Protein AF-A0A2S9GKV5-F1 (afdb_monomer)

Secondary structure (DSSP, 8-state):
---STT-----SSS-HHHHHHHHHHHHHH-TTT----SSSHHHHHHHHHHHHHHS---S-HHHHHHHHHHHHHHHSPPTT--

Solvent-accessible surface area (backbone atoms only — not comparable to full-atom values): 5220 Å² total; per-residue (Å²): 138,91,84,62,86,85,70,78,69,85,59,93,41,61,62,65,74,59,47,54,56,53,40,59,59,49,60,75,67,31,70,90,75,55,70,65,81,61,82,47,42,61,28,29,42,41,50,40,59,45,42,72,69,70,50,89,87,63,87,50,68,70,59,41,50,55,53,53,51,50,40,51,60,72,49,52,70,66,87,96,67,133

Structure (mmCIF, N/CA/C/O backbone):
data_AF-A0A2S9GKV5-F1
#
_entry.id   AF-A0A2S9GKV5-F1
#
loop_
_atom_site.group_PDB
_atom_site.id
_atom_site.type_symbol
_atom_site.label_atom_id
_atom_site.label_alt_id
_atom_site.label_comp_id
_atom_site.label_asym_id
_atom_site.label_entity_id
_atom_site.label_seq_id
_atom_site.pdbx_PDB_ins_code
_atom_site.Cartn_x
_atom_site.Cartn_y
_atom_site.Cartn_z
_atom_site.occupancy
_atom_site.B_iso_or_equiv
_atom_site.auth_seq_id
_atom_site.auth_comp_id
_atom_site.auth_asym_id
_atom_site.auth_atom_id
_atom_site.pdbx_PDB_model_num
ATOM 1 N N . ILE A 1 1 ? -7.751 -13.278 -15.414 1.00 92.50 1 ILE A N 1
ATOM 2 C CA . ILE A 1 1 ? -8.483 -12.205 -14.700 1.00 92.50 1 ILE A CA 1
ATOM 3 C C . ILE A 1 1 ? -8.357 -12.517 -13.227 1.00 92.50 1 ILE A C 1
ATOM 5 O O . ILE A 1 1 ? -8.666 -13.639 -12.847 1.00 92.50 1 ILE A O 1
ATOM 9 N N . HIS A 1 2 ? -7.898 -11.555 -12.436 1.00 96.50 2 HIS A N 1
ATOM 10 C CA . HIS A 1 2 ? -7.857 -11.654 -10.982 1.00 96.50 2 HIS A CA 1
ATOM 11 C C . HIS A 1 2 ? -9.036 -10.866 -10.435 1.00 96.50 2 HIS A C 1
ATOM 13 O O . HIS A 1 2 ? -9.165 -9.678 -10.722 1.00 96.50 2 HIS A O 1
ATOM 19 N N . HIS A 1 3 ? -9.932 -11.534 -9.718 1.00 97.62 3 HIS A N 1
ATOM 20 C CA . HIS A 1 3 ? -11.123 -10.917 -9.152 1.00 97.62 3 HIS A CA 1
ATOM 21 C C . HIS A 1 3 ? -11.400 -11.510 -7.774 1.00 97.62 3 HIS A C 1
ATOM 23 O O . HIS A 1 3 ? -11.522 -12.724 -7.642 1.00 97.62 3 HIS A O 1
ATOM 29 N N . GLY A 1 4 ? -11.478 -10.641 -6.770 1.00 98.12 4 GLY A N 1
ATOM 30 C CA . GLY A 1 4 ? -11.570 -11.024 -5.369 1.00 98.12 4 GLY A CA 1
ATOM 31 C C . GLY A 1 4 ? -11.283 -9.827 -4.463 1.00 98.12 4 GLY A C 1
ATOM 32 O O . GLY A 1 4 ? -10.630 -8.868 -4.879 1.00 98.12 4 GLY A O 1
ATOM 33 N N . ARG A 1 5 ? -11.799 -9.855 -3.231 1.00 97.06 5 ARG A N 1
ATOM 34 C CA . ARG A 1 5 ? -11.575 -8.783 -2.238 1.00 97.06 5 ARG A CA 1
ATOM 35 C C . ARG A 1 5 ? -10.171 -8.830 -1.636 1.00 97.06 5 ARG A C 1
ATOM 37 O O . ARG A 1 5 ? -9.728 -7.849 -1.048 1.00 97.06 5 ARG A O 1
ATOM 44 N N . GLU A 1 6 ? -9.491 -9.959 -1.787 1.00 95.44 6 GLU A N 1
AT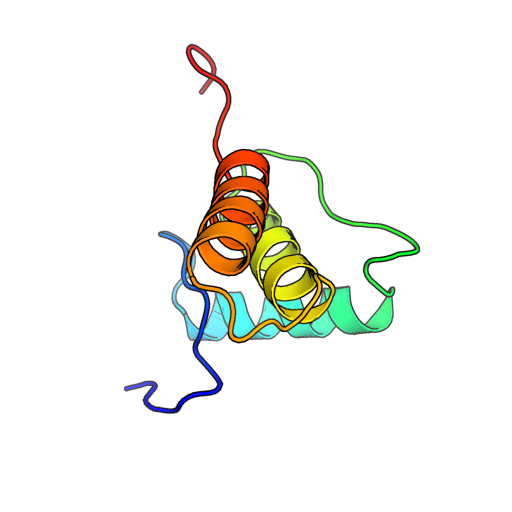OM 45 C CA . GLU A 1 6 ? -8.105 -10.194 -1.399 1.00 95.44 6 GLU A CA 1
ATOM 46 C C . GLU A 1 6 ? -7.107 -9.368 -2.228 1.00 95.44 6 GLU A C 1
ATOM 48 O O . GLU A 1 6 ? -6.020 -9.050 -1.750 1.00 95.44 6 GLU A O 1
ATOM 53 N N . TYR A 1 7 ? -7.477 -8.948 -3.441 1.00 97.12 7 TYR A N 1
ATOM 54 C CA . TYR A 1 7 ? -6.617 -8.168 -4.333 1.00 97.12 7 TYR A CA 1
ATOM 55 C C . TYR A 1 7 ? -6.694 -6.665 -4.025 1.00 97.12 7 TYR A C 1
ATOM 57 O O . TYR A 1 7 ? -7.201 -5.869 -4.811 1.00 97.12 7 TYR A O 1
ATOM 65 N N . GLN A 1 8 ? -6.205 -6.278 -2.845 1.00 96.88 8 GLN A N 1
ATOM 66 C CA . GLN A 1 8 ? -6.313 -4.909 -2.314 1.00 96.88 8 GLN A CA 1
ATOM 67 C C . GLN A 1 8 ? -5.224 -3.947 -2.808 1.00 96.88 8 GLN A C 1
ATOM 69 O O . GLN A 1 8 ? -5.400 -2.732 -2.756 1.00 96.88 8 GLN A O 1
ATOM 74 N N . VAL A 1 9 ? -4.082 -4.478 -3.246 1.00 97.75 9 VAL A N 1
ATOM 75 C CA . VAL A 1 9 ? -2.900 -3.703 -3.641 1.00 97.75 9 VAL A CA 1
ATOM 76 C C . VAL A 1 9 ? -2.507 -4.097 -5.055 1.00 97.75 9 VAL A C 1
ATOM 78 O O . VAL A 1 9 ? -2.613 -5.261 -5.425 1.00 97.75 9 VAL A O 1
ATOM 81 N N . MET A 1 10 ? -2.035 -3.131 -5.840 1.00 97.88 10 MET A N 1
ATOM 82 C CA . MET A 1 10 ? -1.467 -3.347 -7.168 1.00 97.88 10 MET A CA 1
ATOM 83 C C . MET A 1 10 ? -0.387 -2.298 -7.431 1.00 97.88 10 MET A C 1
ATOM 85 O O . MET A 1 10 ? -0.533 -1.138 -7.043 1.00 97.88 10 MET A O 1
ATOM 89 N N . THR A 1 11 ? 0.697 -2.686 -8.099 1.00 97.69 11 THR A N 1
ATOM 90 C CA . THR A 1 11 ? 1.695 -1.749 -8.632 1.00 97.69 11 THR A CA 1
ATOM 91 C C . THR A 1 11 ? 1.832 -1.895 -10.146 1.00 97.69 11 THR A C 1
ATOM 93 O O . THR A 1 11 ? 1.197 -2.739 -10.775 1.00 97.69 11 THR A O 1
ATOM 96 N N . ASN A 1 12 ? 2.642 -1.037 -10.765 1.00 97.19 12 ASN A N 1
ATOM 97 C CA . ASN A 1 12 ? 2.755 -0.937 -12.220 1.00 97.19 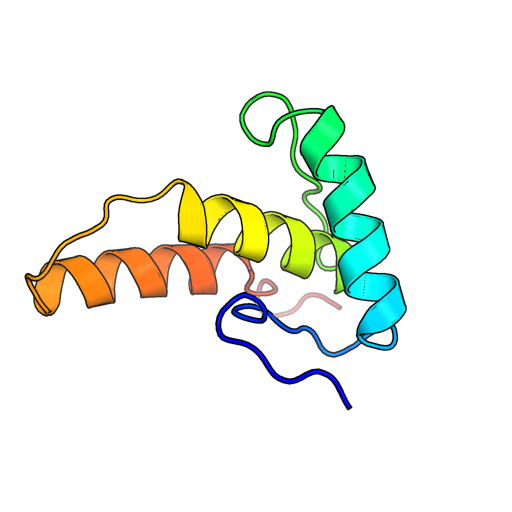12 ASN A CA 1
ATOM 98 C C . ASN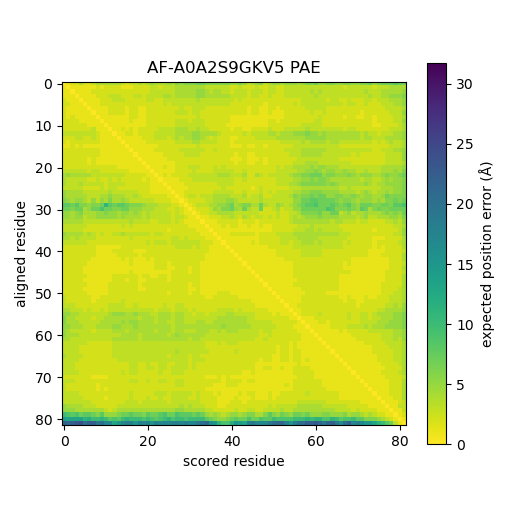 A 1 12 ? 3.580 -2.059 -12.884 1.00 97.19 12 ASN A C 1
ATOM 100 O O . ASN A 1 12 ? 3.559 -2.170 -14.106 1.00 97.19 12 ASN A O 1
ATOM 104 N N . SER A 1 13 ? 4.363 -2.835 -12.127 1.00 94.50 13 SER A N 1
ATOM 105 C CA . SER A 1 13 ? 5.232 -3.900 -12.652 1.00 94.50 13 SER A CA 1
ATOM 106 C C . SER A 1 13 ? 5.713 -4.815 -11.517 1.00 94.50 13 SER A C 1
ATOM 108 O O . SER A 1 13 ? 5.933 -4.315 -10.412 1.00 94.50 13 SER A O 1
ATOM 110 N N . PRO A 1 14 ? 5.953 -6.120 -11.746 1.00 95.88 14 PRO A N 1
ATOM 111 C CA . PRO A 1 14 ? 5.676 -6.903 -12.964 1.00 95.88 14 PRO A CA 1
ATOM 112 C C . PRO A 1 14 ? 4.171 -7.163 -13.166 1.00 95.88 14 PRO A C 1
ATOM 114 O O . PRO A 1 14 ? 3.347 -6.507 -12.542 1.00 95.88 14 PRO A O 1
ATOM 117 N N . ILE A 1 15 ? 3.780 -8.104 -14.036 1.00 97.56 15 ILE A N 1
ATOM 118 C CA . ILE A 1 15 ? 2.382 -8.571 -14.111 1.00 97.56 15 ILE A CA 1
ATOM 119 C C . ILE A 1 15 ? 1.882 -9.043 -12.739 1.00 97.56 15 ILE A C 1
ATOM 121 O O . ILE A 1 15 ? 2.671 -9.518 -11.919 1.00 97.56 15 ILE A O 1
ATOM 125 N N . PHE A 1 16 ? 0.576 -8.946 -12.507 1.00 97.69 16 PHE A N 1
ATOM 126 C CA . PHE A 1 16 ? -0.004 -9.134 -11.179 1.00 97.69 16 PHE A CA 1
ATOM 127 C C . PHE A 1 16 ? 0.287 -10.512 -10.556 1.00 97.69 16 PHE A C 1
ATOM 129 O O . PHE A 1 16 ? 0.671 -10.561 -9.394 1.00 97.69 16 PHE A O 1
ATOM 136 N N . ASP A 1 17 ? 0.268 -11.606 -11.330 1.00 97.00 17 ASP A N 1
ATOM 137 C CA . ASP A 1 17 ? 0.665 -12.944 -10.842 1.00 97.00 17 ASP A CA 1
ATOM 138 C C . ASP A 1 17 ? 2.063 -12.962 -10.210 1.00 97.00 17 ASP A C 1
ATOM 140 O O . ASP A 1 17 ? 2.290 -13.560 -9.160 1.00 97.00 17 ASP A O 1
ATOM 144 N N . LYS A 1 18 ? 3.013 -12.254 -10.827 1.00 96.94 18 LYS A N 1
ATOM 145 C CA . LYS A 1 18 ? 4.376 -12.148 -10.300 1.00 96.94 18 LYS A CA 1
ATOM 146 C C . LYS A 1 18 ? 4.439 -11.249 -9.067 1.00 96.94 18 LYS A C 1
ATOM 148 O O . LYS A 1 18 ? 5.271 -11.492 -8.202 1.00 96.94 18 LYS A O 1
ATOM 153 N N . GLN A 1 19 ? 3.586 -10.227 -8.976 1.00 97.00 19 GLN A N 1
ATOM 154 C CA . GLN A 1 19 ? 3.485 -9.401 -7.767 1.00 97.00 19 GLN A CA 1
ATOM 155 C C . GLN A 1 19 ? 3.009 -10.243 -6.574 1.00 97.00 19 GLN A C 1
ATOM 157 O O . GLN A 1 19 ? 3.621 -10.184 -5.510 1.00 97.00 19 GLN A O 1
ATOM 162 N N . LEU A 1 20 ? 1.985 -11.084 -6.768 1.00 96.00 20 LEU A N 1
ATOM 163 C CA . LEU A 1 20 ? 1.460 -11.976 -5.728 1.00 96.00 20 LEU A CA 1
ATOM 164 C C . LEU A 1 20 ? 2.542 -12.930 -5.192 1.00 96.00 20 LEU A C 1
ATOM 166 O O . LEU A 1 20 ? 2.726 -13.021 -3.979 1.00 96.00 20 LEU A O 1
ATOM 170 N N . ALA A 1 21 ? 3.322 -13.549 -6.085 1.00 94.25 21 ALA A N 1
ATOM 171 C CA . ALA A 1 21 ? 4.421 -14.442 -5.705 1.00 94.25 21 ALA A CA 1
ATOM 172 C C . ALA A 1 21 ? 5.533 -13.736 -4.900 1.00 94.25 21 ALA A C 1
ATOM 174 O O . ALA A 1 21 ? 6.119 -14.320 -3.990 1.00 94.25 21 ALA A O 1
ATOM 175 N N . ILE A 1 22 ? 5.824 -12.464 -5.201 1.00 92.38 22 ILE A N 1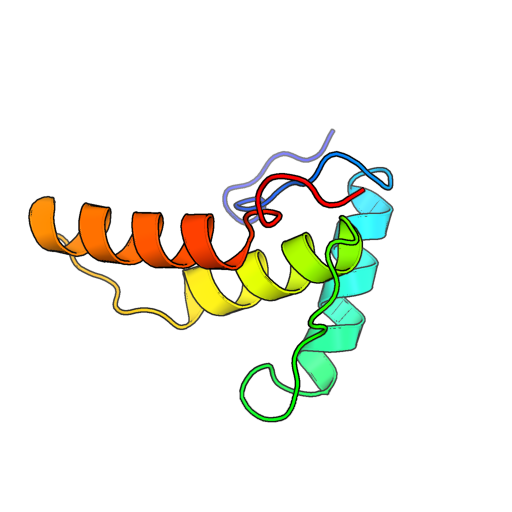
ATOM 176 C CA . ILE A 1 22 ? 6.812 -11.676 -4.445 1.00 92.38 22 ILE A CA 1
ATOM 177 C C . ILE A 1 22 ? 6.350 -11.487 -2.997 1.00 92.38 22 ILE A C 1
ATOM 179 O O . ILE A 1 22 ? 7.146 -11.662 -2.075 1.00 92.38 22 ILE A O 1
ATOM 183 N N . THR A 1 23 ? 5.081 -11.140 -2.779 1.00 90.31 23 THR A N 1
ATOM 184 C CA . THR A 1 23 ? 4.557 -10.950 -1.417 1.00 90.31 23 THR A CA 1
ATOM 185 C C . THR A 1 23 ? 4.535 -12.252 -0.625 1.00 90.31 23 THR A C 1
ATOM 187 O O . THR A 1 23 ? 4.809 -12.224 0.572 1.00 90.31 23 THR A O 1
ATOM 190 N N . GLU A 1 24 ? 4.302 -13.398 -1.268 1.00 91.56 24 GLU A N 1
ATOM 191 C CA . GLU A 1 24 ? 4.355 -14.705 -0.604 1.00 91.56 24 GLU A CA 1
ATOM 192 C C . GLU A 1 24 ? 5.728 -14.989 0.029 1.00 91.56 24 GLU A C 1
ATOM 194 O O . GLU A 1 24 ? 5.791 -15.404 1.186 1.00 91.56 24 GLU A O 1
ATOM 199 N N . TYR A 1 25 ? 6.826 -14.674 -0.668 1.00 90.44 25 TYR A N 1
ATOM 200 C CA . TYR A 1 25 ? 8.181 -14.775 -0.110 1.00 90.44 25 TYR A CA 1
ATOM 201 C C . TYR A 1 25 ? 8.371 -13.866 1.116 1.00 90.44 25 TYR A C 1
ATOM 203 O O . TYR A 1 25 ? 8.856 -14.302 2.159 1.00 90.44 25 TYR A O 1
ATOM 211 N N . TRP A 1 26 ? 7.956 -12.599 1.024 1.00 92.56 26 TRP A N 1
ATOM 212 C CA . TRP A 1 26 ? 8.141 -11.632 2.114 1.00 92.56 26 TRP A CA 1
ATOM 213 C C . TRP A 1 26 ? 7.267 -11.911 3.340 1.00 92.56 26 TRP A C 1
ATOM 215 O O . TRP A 1 26 ? 7.672 -11.600 4.462 1.00 92.56 26 TRP A O 1
ATOM 225 N N . ASN A 1 27 ? 6.114 -12.557 3.158 1.00 90.25 27 ASN A N 1
ATOM 226 C CA . ASN A 1 27 ? 5.271 -13.001 4.266 1.00 90.25 27 ASN A CA 1
ATOM 227 C C . ASN A 1 27 ? 5.985 -14.016 5.174 1.00 90.25 27 ASN A C 1
ATOM 229 O O . ASN A 1 27 ? 5.709 -14.039 6.371 1.00 90.25 27 ASN A O 1
ATOM 233 N N . GLN A 1 28 ? 6.924 -14.809 4.644 1.00 90.44 28 GLN A N 1
ATOM 234 C CA . GLN A 1 28 ? 7.688 -15.787 5.430 1.00 90.44 28 GLN A CA 1
ATOM 235 C C . GLN A 1 28 ? 8.718 -15.133 6.361 1.00 90.44 28 GLN A C 1
ATOM 237 O O . GLN A 1 28 ? 9.034 -15.686 7.410 1.00 90.44 28 GLN A O 1
ATOM 242 N N . ILE A 1 29 ? 9.235 -13.954 5.998 1.00 90.56 29 ILE A N 1
ATOM 243 C CA . ILE A 1 29 ? 10.200 -13.207 6.823 1.00 90.56 29 ILE A CA 1
ATOM 244 C C . ILE A 1 29 ? 9.489 -12.497 7.986 1.00 90.56 29 ILE A C 1
ATOM 246 O O . ILE A 1 29 ? 10.046 -12.371 9.074 1.00 90.56 29 ILE A O 1
ATOM 250 N N . GLY A 1 30 ? 8.251 -12.052 7.757 1.00 86.69 30 GLY A N 1
ATOM 251 C CA . GLY A 1 30 ? 7.482 -11.240 8.694 1.00 86.69 30 GLY A CA 1
ATOM 252 C C . GLY A 1 30 ? 7.830 -9.755 8.570 1.00 86.69 30 GLY A C 1
ATOM 253 O O . GLY A 1 30 ? 8.952 -9.331 8.843 1.00 86.69 30 GLY A O 1
ATOM 254 N N . GLY A 1 31 ? 6.851 -8.930 8.190 1.00 87.25 31 GLY A N 1
ATOM 255 C CA . GLY A 1 31 ? 7.077 -7.505 7.896 1.00 87.25 31 GLY A CA 1
ATOM 256 C C . GLY A 1 31 ? 7.466 -6.631 9.097 1.00 87.25 31 GLY A C 1
ATOM 257 O O . GLY A 1 31 ? 7.851 -5.481 8.912 1.00 87.25 31 GLY A O 1
ATOM 258 N N . THR A 1 32 ? 7.403 -7.153 10.326 1.00 90.50 32 THR A N 1
ATOM 259 C CA . THR A 1 32 ? 7.972 -6.499 11.520 1.00 90.50 32 THR A CA 1
ATOM 260 C C . THR A 1 32 ? 9.461 -6.792 11.712 1.00 90.50 32 THR A C 1
ATOM 262 O O . THR A 1 32 ? 10.122 -6.068 12.451 1.00 90.50 32 THR A O 1
ATOM 265 N N . VAL A 1 33 ? 9.991 -7.829 11.055 1.00 94.00 33 VAL A N 1
ATOM 266 C CA . VAL A 1 33 ? 11.413 -8.195 11.076 1.00 94.00 33 VAL A CA 1
ATOM 267 C C . VAL A 1 33 ? 12.165 -7.419 10.000 1.00 94.00 33 VAL A C 1
ATOM 269 O O . VAL A 1 33 ? 13.168 -6.773 10.293 1.00 94.00 33 VAL A O 1
ATOM 272 N N . MET A 1 34 ? 11.682 -7.462 8.753 1.00 94.75 34 MET A N 1
ATOM 273 C CA . MET A 1 34 ? 12.284 -6.737 7.632 1.00 94.75 34 MET A CA 1
ATOM 274 C C . MET A 1 34 ? 11.265 -6.457 6.526 1.00 94.75 34 MET A C 1
ATOM 276 O O . MET A 1 34 ? 10.415 -7.290 6.216 1.00 94.75 34 MET A O 1
ATOM 280 N N . LEU A 1 35 ? 11.414 -5.302 5.874 1.00 96.25 35 LEU A N 1
ATOM 281 C CA . LEU A 1 35 ? 10.695 -4.946 4.653 1.00 96.25 35 LEU A CA 1
ATOM 282 C C . LEU A 1 35 ? 11.648 -4.339 3.620 1.00 96.25 35 LEU A C 1
ATOM 284 O O . LEU A 1 35 ? 12.568 -3.603 3.983 1.00 96.25 35 LEU A O 1
ATOM 288 N N . PRO A 1 36 ? 11.418 -4.583 2.321 1.00 96.69 36 PRO A N 1
ATOM 289 C CA . PRO A 1 36 ? 12.236 -4.000 1.272 1.00 96.69 36 PRO A CA 1
ATOM 290 C C . PRO A 1 36 ? 11.993 -2.483 1.150 1.00 96.69 36 PRO A C 1
ATOM 292 O O . PRO A 1 36 ? 10.861 -1.999 1.037 1.00 96.69 36 PRO A O 1
ATOM 295 N N . GLY A 1 37 ? 13.081 -1.711 1.195 1.00 96.00 37 GLY A N 1
ATOM 296 C CA . GLY A 1 37 ? 13.050 -0.252 1.341 1.00 96.00 37 GLY A CA 1
ATOM 297 C C . GLY A 1 37 ? 13.277 0.559 0.063 1.00 96.00 37 GLY A C 1
ATOM 298 O O . GLY A 1 37 ? 13.281 1.784 0.138 1.00 96.00 37 GLY A O 1
ATOM 299 N N . THR A 1 38 ? 13.481 -0.065 -1.103 1.00 96.56 38 THR A N 1
ATOM 300 C CA . THR A 1 38 ? 13.761 0.696 -2.334 1.00 96.56 38 THR A CA 1
ATOM 301 C C . THR A 1 38 ? 12.481 1.258 -2.965 1.00 96.56 38 THR A C 1
ATOM 303 O O . THR A 1 38 ? 11.364 1.036 -2.484 1.00 96.56 38 THR A O 1
ATOM 306 N N . ASN A 1 39 ? 12.641 1.983 -4.076 1.00 96.00 39 ASN A N 1
ATOM 307 C CA . ASN A 1 39 ? 11.537 2.541 -4.863 1.00 96.00 39 ASN A CA 1
ATOM 308 C C . ASN A 1 39 ? 10.973 1.559 -5.906 1.00 96.00 39 ASN A C 1
ATOM 310 O O . ASN A 1 39 ? 10.031 1.894 -6.631 1.00 96.00 39 ASN A O 1
ATOM 314 N N . ARG A 1 40 ? 11.534 0.343 -6.008 1.00 96.12 40 ARG A N 1
ATOM 315 C CA . ARG A 1 40 ? 11.072 -0.674 -6.961 1.00 96.12 40 ARG A CA 1
ATOM 316 C C . ARG A 1 40 ? 9.593 -0.985 -6.735 1.00 96.12 40 ARG A C 1
ATOM 318 O O . ARG A 1 40 ? 9.094 -0.991 -5.614 1.00 96.12 40 ARG A O 1
ATOM 325 N N . ALA A 1 41 ? 8.874 -1.262 -7.820 1.00 96.94 41 ALA A N 1
ATOM 326 C CA . ALA A 1 41 ? 7.448 -1.579 -7.757 1.00 96.94 41 ALA A CA 1
ATOM 327 C C . ALA A 1 41 ? 7.152 -2.830 -6.905 1.00 96.94 41 ALA A C 1
ATOM 329 O O . ALA A 1 41 ? 6.165 -2.831 -6.175 1.00 96.94 41 ALA A O 1
ATOM 330 N N . ALA A 1 42 ? 8.040 -3.829 -6.926 1.00 96.94 42 ALA A N 1
ATOM 331 C CA . ALA A 1 42 ? 7.992 -4.996 -6.043 1.00 96.94 42 ALA A CA 1
ATOM 332 C C . ALA A 1 42 ? 8.072 -4.605 -4.557 1.00 96.94 42 ALA A C 1
ATOM 334 O O . ALA A 1 42 ? 7.221 -4.993 -3.763 1.00 96.94 42 ALA A O 1
ATOM 335 N N . ASP A 1 43 ? 9.051 -3.779 -4.191 1.00 97.19 43 ASP A N 1
ATOM 336 C CA . ASP A 1 43 ? 9.261 -3.334 -2.813 1.00 97.19 43 ASP A CA 1
ATOM 337 C C . ASP A 1 43 ? 8.058 -2.536 -2.294 1.00 97.19 43 ASP A C 1
ATOM 339 O O . ASP A 1 43 ? 7.549 -2.794 -1.204 1.00 97.19 43 ASP A O 1
ATOM 343 N N . ARG A 1 44 ? 7.537 -1.612 -3.113 1.00 97.94 44 ARG A N 1
ATOM 344 C CA . ARG A 1 44 ? 6.319 -0.848 -2.799 1.00 97.94 44 ARG A CA 1
ATOM 345 C C . ARG A 1 44 ? 5.100 -1.753 -2.627 1.00 97.94 44 ARG A C 1
ATOM 347 O O . ARG A 1 44 ? 4.307 -1.524 -1.717 1.00 97.94 44 ARG A O 1
ATOM 354 N N . PHE A 1 45 ? 4.967 -2.780 -3.470 1.00 97.94 45 PHE A N 1
ATOM 355 C CA . PHE A 1 45 ? 3.885 -3.760 -3.387 1.00 97.94 45 PHE A CA 1
ATOM 356 C C . PHE A 1 45 ? 3.920 -4.513 -2.054 1.00 97.94 45 PHE A C 1
ATOM 358 O O . PHE A 1 45 ? 2.896 -4.599 -1.378 1.00 97.94 45 PHE A O 1
ATOM 365 N N . VAL A 1 46 ? 5.099 -4.977 -1.631 1.00 97.75 46 VAL A N 1
ATOM 366 C CA . VAL A 1 46 ? 5.293 -5.676 -0.351 1.00 97.75 46 VAL A CA 1
ATOM 367 C C . VAL A 1 46 ? 4.964 -4.762 0.828 1.00 97.75 46 VAL A C 1
ATOM 369 O O . VAL A 1 46 ? 4.172 -5.142 1.689 1.00 97.75 46 VAL A O 1
ATOM 372 N N . ARG A 1 47 ? 5.510 -3.535 0.854 1.00 97.75 47 ARG A N 1
ATOM 373 C CA . ARG A 1 47 ? 5.248 -2.581 1.946 1.00 97.75 47 ARG A CA 1
ATOM 374 C C . ARG A 1 47 ? 3.767 -2.240 2.061 1.00 97.75 47 ARG A C 1
ATOM 376 O O . ARG A 1 47 ? 3.212 -2.314 3.153 1.00 97.75 47 ARG A O 1
ATOM 383 N N . ALA A 1 48 ? 3.113 -1.902 0.950 1.00 97.94 48 ALA A N 1
ATOM 384 C CA . ALA A 1 48 ? 1.691 -1.571 0.954 1.00 97.94 48 ALA A CA 1
ATOM 385 C C . ALA A 1 48 ? 0.826 -2.771 1.377 1.00 97.94 48 ALA A C 1
ATOM 387 O O . ALA A 1 48 ? -0.067 -2.601 2.203 1.00 97.94 48 ALA A O 1
ATOM 388 N N . SER A 1 49 ? 1.129 -3.977 0.875 1.00 97.19 49 SER A N 1
ATOM 389 C CA . SER 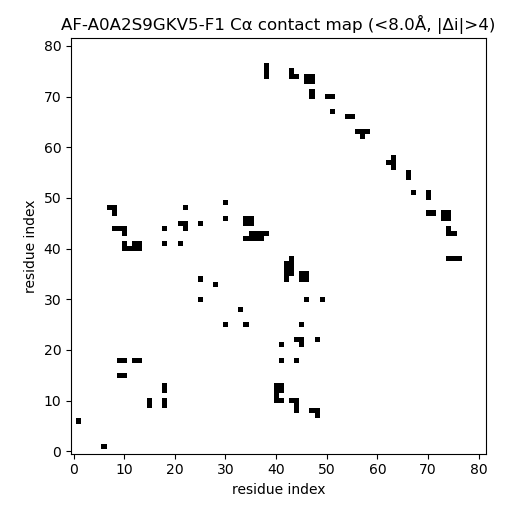A 1 49 ? 0.402 -5.213 1.218 1.00 97.19 49 SER A CA 1
ATOM 390 C C . SER A 1 49 ? 0.513 -5.562 2.701 1.00 97.19 49 SER A C 1
ATOM 392 O O . SER A 1 49 ? -0.465 -5.991 3.314 1.00 97.19 49 SER A O 1
ATOM 394 N N . PHE A 1 50 ? 1.687 -5.341 3.293 1.00 97.06 50 PHE A N 1
ATOM 395 C CA . PHE A 1 50 ? 1.892 -5.526 4.723 1.00 97.06 50 PHE A CA 1
ATOM 396 C C . PHE A 1 50 ? 1.172 -4.444 5.540 1.00 97.06 50 PHE A C 1
ATOM 398 O O . PHE A 1 50 ? 0.319 -4.756 6.373 1.00 97.06 50 PHE A O 1
ATOM 405 N N . TYR A 1 51 ? 1.467 -3.163 5.289 1.00 97.69 51 TYR A N 1
ATOM 406 C CA . TYR A 1 51 ? 0.973 -2.081 6.138 1.00 97.69 51 TYR A CA 1
ATOM 407 C C . TYR A 1 51 ? -0.539 -1.920 6.083 1.00 97.69 51 TYR A C 1
ATOM 409 O O . TYR A 1 51 ? -1.132 -1.691 7.131 1.00 97.69 51 TYR A O 1
ATOM 417 N N . ILE A 1 52 ? -1.188 -2.099 4.925 1.00 96.88 52 ILE A N 1
ATOM 418 C CA . ILE A 1 52 ? -2.650 -1.971 4.844 1.00 96.88 52 ILE A CA 1
ATOM 419 C C . ILE A 1 52 ? -3.369 -2.967 5.762 1.00 96.88 52 ILE A C 1
ATOM 421 O O . ILE A 1 52 ? -4.487 -2.696 6.193 1.00 96.88 52 ILE A O 1
ATOM 425 N N . ASN A 1 53 ? -2.723 -4.087 6.104 1.00 95.38 53 ASN A N 1
ATOM 426 C CA . ASN A 1 53 ? -3.241 -5.110 7.008 1.00 95.38 53 ASN A CA 1
ATOM 427 C C . ASN A 1 53 ? -2.749 -4.966 8.455 1.00 95.38 53 ASN A C 1
ATOM 429 O O . ASN A 1 53 ? -3.466 -5.378 9.361 1.00 95.38 53 A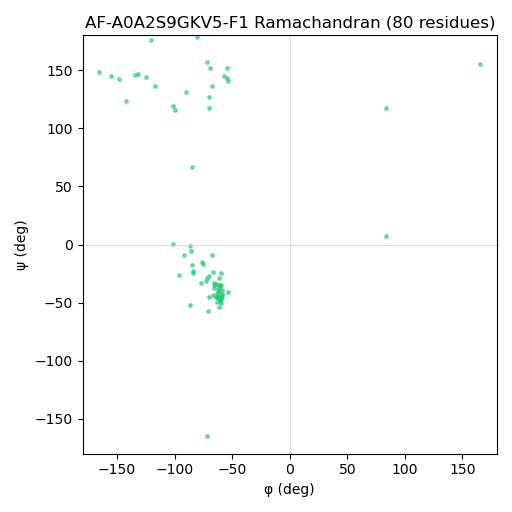SN A O 1
ATOM 433 N N . ALA A 1 54 ? -1.578 -4.364 8.671 1.00 95.88 54 ALA A N 1
ATOM 434 C CA . ALA A 1 54 ? -0.989 -4.174 9.998 1.00 95.88 54 ALA A CA 1
ATOM 435 C C . ALA A 1 54 ? -1.501 -2.926 10.743 1.00 95.88 54 ALA A C 1
ATOM 437 O O . ALA A 1 54 ? -1.430 -2.866 11.968 1.00 95.88 54 ALA A O 1
ATOM 438 N N . VAL A 1 55 ? -1.983 -1.913 10.018 1.00 96.06 55 VAL A N 1
ATOM 439 C CA . VAL A 1 55 ? -2.540 -0.686 10.609 1.00 96.06 55 VAL A CA 1
ATOM 440 C C . VAL A 1 55 ? -3.908 -0.918 11.277 1.00 96.06 55 VAL A C 1
ATOM 442 O O . VAL A 1 55 ? -4.617 -1.857 10.897 1.00 96.06 55 VAL A O 1
ATOM 445 N N . PRO A 1 56 ? -4.321 -0.055 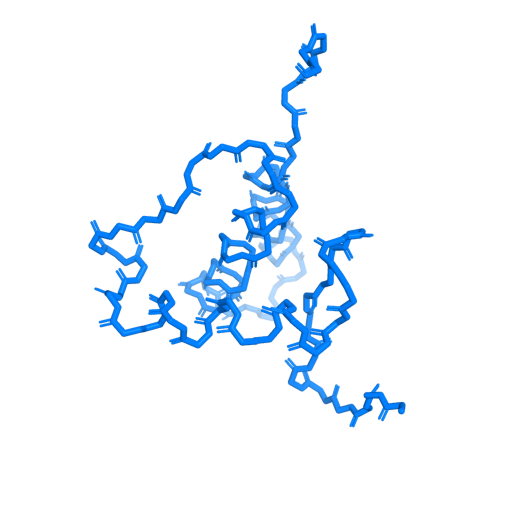12.232 1.00 95.31 56 PRO A N 1
ATOM 446 C CA . PRO A 1 56 ? -5.627 -0.151 12.879 1.00 95.31 56 PRO A CA 1
ATOM 447 C C . PRO A 1 56 ? -6.788 -0.196 11.882 1.00 95.31 56 PRO A C 1
ATOM 449 O O . PRO A 1 56 ? -6.799 0.509 10.870 1.00 95.31 56 PRO A O 1
ATOM 452 N N . LYS A 1 57 ? -7.790 -1.023 12.189 1.00 95.12 57 LYS A N 1
ATOM 453 C CA . LYS A 1 57 ? -9.053 -1.082 11.449 1.00 95.12 57 LYS A CA 1
ATOM 454 C C . LYS A 1 57 ? -10.089 -0.289 12.228 1.00 95.12 57 LYS A C 1
ATOM 456 O O . LYS A 1 57 ? -10.433 -0.654 13.347 1.00 95.12 57 LYS A O 1
ATOM 461 N N . THR A 1 58 ? -10.569 0.787 11.627 1.00 96.19 58 THR A N 1
ATOM 462 C CA . THR A 1 58 ? -11.489 1.731 12.259 1.00 96.19 58 THR A CA 1
ATOM 463 C C . THR A 1 58 ? -12.654 2.025 11.325 1.00 96.19 58 THR A C 1
ATOM 465 O O . THR A 1 58 ? -12.505 1.998 10.101 1.00 96.19 58 THR A O 1
ATOM 468 N N . ALA A 1 59 ? -13.825 2.261 11.914 1.00 97.50 59 ALA A N 1
ATOM 469 C CA . ALA A 1 59 ? -15.007 2.729 11.197 1.00 97.50 59 ALA A CA 1
ATOM 470 C C . ALA A 1 59 ? -15.106 4.265 11.190 1.00 97.50 59 ALA A C 1
ATOM 472 O O . ALA A 1 59 ? -15.956 4.799 10.481 1.00 97.50 59 ALA A O 1
ATOM 473 N N . ASP A 1 60 ? -14.255 4.966 11.954 1.00 98.31 60 ASP A N 1
ATOM 474 C CA . ASP A 1 60 ? -14.173 6.426 11.923 1.00 98.31 60 ASP A CA 1
ATOM 475 C C . ASP A 1 60 ? -13.550 6.876 10.587 1.00 98.31 60 ASP A C 1
ATOM 477 O O . ASP A 1 60 ? -12.387 6.555 10.310 1.00 98.31 60 ASP A O 1
ATOM 481 N N . PRO A 1 61 ? -14.282 7.628 9.743 1.00 97.88 61 PRO A N 1
ATOM 482 C CA . PRO A 1 61 ? -13.771 8.078 8.455 1.00 97.88 61 PRO A CA 1
ATOM 483 C C . PRO A 1 61 ? -12.509 8.944 8.552 1.00 97.88 61 PRO A C 1
ATOM 485 O O . PRO A 1 61 ? -11.656 8.861 7.669 1.00 97.88 61 PRO A O 1
ATOM 488 N N . LEU A 1 62 ? -12.366 9.772 9.593 1.00 97.94 62 LEU A N 1
ATOM 489 C CA . LEU A 1 62 ? -11.211 10.664 9.736 1.00 97.94 62 LEU A CA 1
ATOM 490 C C . LEU A 1 62 ? -9.944 9.871 10.052 1.00 97.94 62 LEU A C 1
ATOM 492 O O . LEU A 1 62 ? -8.899 10.079 9.428 1.00 97.94 62 LEU A O 1
ATOM 496 N N . GLU A 1 63 ? -10.050 8.925 10.982 1.00 97.81 63 GLU A N 1
ATOM 497 C CA . GLU A 1 63 ? -8.948 8.037 11.337 1.00 97.81 63 GLU A CA 1
ATOM 498 C C . GLU A 1 63 ? -8.592 7.108 10.165 1.00 97.81 63 GLU A C 1
ATOM 500 O O . GLU A 1 63 ? -7.417 6.972 9.818 1.00 97.81 63 GLU A O 1
ATOM 505 N N . ALA A 1 64 ? -9.594 6.544 9.479 1.00 97.75 64 ALA A N 1
ATOM 506 C CA . ALA A 1 64 ? -9.384 5.686 8.314 1.00 97.75 64 ALA A CA 1
ATOM 507 C C . ALA A 1 64 ? -8.622 6.410 7.192 1.00 97.75 64 ALA A C 1
ATOM 509 O O . ALA A 1 64 ? -7.680 5.855 6.619 1.00 97.75 64 ALA A O 1
ATOM 510 N N . VAL A 1 65 ? -8.978 7.668 6.902 1.00 98.00 65 VAL A N 1
ATOM 511 C CA . VAL A 1 65 ? -8.264 8.491 5.913 1.00 98.00 65 VAL A CA 1
ATOM 512 C C . VAL A 1 65 ? -6.816 8.727 6.339 1.00 98.00 65 VAL A C 1
ATOM 514 O O . VAL A 1 65 ? -5.911 8.571 5.516 1.00 98.00 65 VAL A O 1
ATOM 517 N N . ALA A 1 66 ? -6.574 9.065 7.609 1.00 97.81 66 ALA A N 1
ATOM 518 C CA . ALA A 1 66 ? -5.222 9.294 8.117 1.00 97.81 66 ALA A CA 1
ATOM 519 C C . ALA A 1 66 ? -4.341 8.039 7.989 1.00 97.81 66 ALA A C 1
ATOM 521 O O . ALA A 1 66 ? -3.209 8.118 7.502 1.00 97.81 66 ALA A O 1
ATOM 522 N N . VAL A 1 67 ? -4.888 6.877 8.356 1.00 97.62 67 VAL A N 1
ATOM 523 C CA . VAL A 1 67 ? -4.221 5.574 8.265 1.00 97.62 67 VAL A CA 1
ATOM 524 C C . VAL A 1 67 ? -3.870 5.227 6.817 1.00 97.62 67 VAL A C 1
ATOM 526 O O . VAL A 1 67 ? -2.703 4.972 6.507 1.00 97.62 67 VAL A O 1
ATOM 529 N N . VAL A 1 68 ? -4.852 5.258 5.911 1.00 97.81 68 VAL A N 1
ATOM 530 C CA . VAL A 1 68 ? -4.641 4.897 4.499 1.00 97.81 68 VAL A CA 1
ATOM 531 C C . VAL A 1 68 ? -3.644 5.850 3.839 1.00 97.81 68 VAL A C 1
ATOM 533 O O . VAL A 1 68 ? -2.751 5.406 3.115 1.00 97.81 68 VAL A O 1
ATOM 536 N N . LEU A 1 69 ? -3.724 7.152 4.130 1.00 98.25 69 LEU A N 1
ATOM 537 C CA . LEU A 1 69 ? -2.785 8.133 3.591 1.00 98.25 69 LEU A CA 1
ATOM 538 C C . LEU A 1 69 ? -1.349 7.898 4.086 1.00 98.25 69 LEU A C 1
ATOM 540 O O . LEU A 1 69 ? -0.401 8.115 3.329 1.00 98.25 69 LEU A O 1
ATOM 544 N N . GLY A 1 70 ? -1.174 7.425 5.322 1.00 98.12 70 GLY A N 1
ATOM 545 C CA . GLY A 1 70 ? 0.123 6.995 5.846 1.00 98.12 70 GLY A CA 1
ATOM 546 C C . GLY A 1 70 ? 0.733 5.848 5.033 1.00 98.12 70 GLY A C 1
ATOM 547 O O . GLY A 1 70 ? 1.895 5.930 4.632 1.00 98.12 70 GLY A O 1
ATOM 548 N N . VAL A 1 71 ? -0.067 4.824 4.710 1.00 98.19 71 VAL A N 1
ATOM 549 C CA . VAL A 1 71 ? 0.364 3.689 3.870 1.00 98.19 71 VAL A CA 1
ATOM 550 C C . VAL A 1 71 ? 0.750 4.156 2.465 1.00 98.19 71 VAL A C 1
ATOM 552 O O . VAL A 1 71 ? 1.812 3.788 1.962 1.00 98.19 71 VAL A O 1
ATOM 555 N N . VAL A 1 72 ? -0.0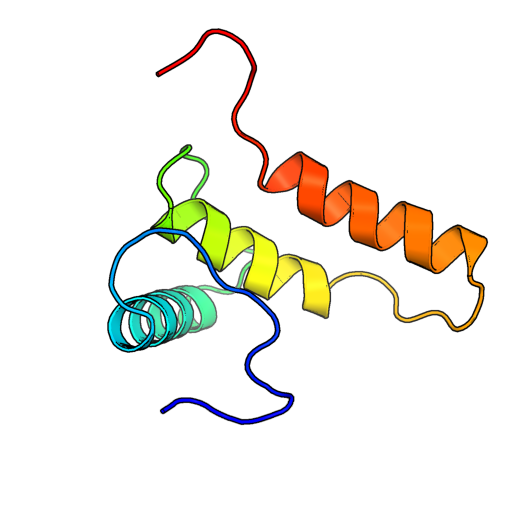66 5.017 1.846 1.00 98.00 72 VAL A N 1
ATOM 556 C CA . VAL A 1 72 ? 0.224 5.565 0.510 1.00 98.00 72 VAL A CA 1
ATOM 557 C C . VAL A 1 72 ? 1.529 6.358 0.517 1.00 98.00 72 VAL A C 1
ATOM 559 O O . VAL A 1 72 ? 2.383 6.122 -0.330 1.00 98.00 72 VAL A O 1
ATOM 562 N N . ARG A 1 73 ? 1.732 7.246 1.500 1.00 98.06 73 ARG A N 1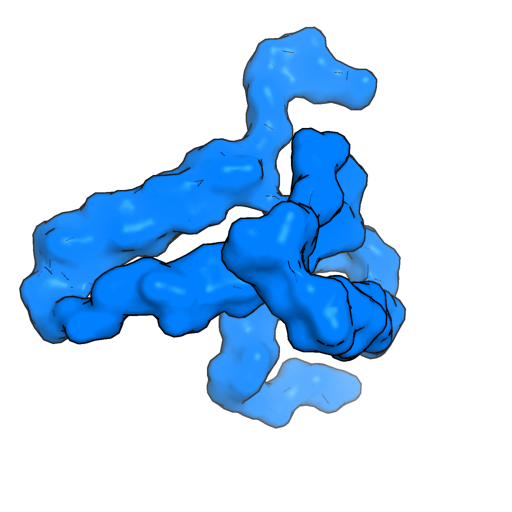
ATOM 563 C CA . ARG A 1 73 ? 2.972 8.031 1.630 1.00 98.06 73 ARG A CA 1
ATOM 564 C C . ARG A 1 73 ? 4.205 7.149 1.814 1.00 98.06 73 ARG A C 1
ATOM 566 O O . ARG A 1 73 ? 5.249 7.470 1.258 1.00 98.06 73 ARG A O 1
ATOM 573 N N . ASN A 1 74 ? 4.092 6.034 2.537 1.00 98.19 74 ASN A N 1
ATOM 574 C CA . ASN A 1 74 ? 5.181 5.065 2.674 1.00 98.19 74 ASN A CA 1
ATOM 575 C C . ASN A 1 74 ? 5.526 4.363 1.344 1.00 98.19 74 ASN A C 1
ATOM 577 O O . ASN A 1 74 ? 6.690 4.054 1.081 1.00 98.19 74 ASN A O 1
ATOM 581 N N . ALA A 1 75 ? 4.528 4.110 0.498 1.00 97.38 75 ALA A N 1
ATOM 582 C CA . ALA A 1 75 ? 4.716 3.524 -0.827 1.00 97.38 75 ALA A CA 1
ATOM 583 C C . ALA A 1 75 ? 5.048 4.563 -1.918 1.00 97.38 75 ALA A C 1
ATOM 585 O O . ALA A 1 75 ? 5.343 4.183 -3.051 1.00 97.38 75 ALA A O 1
ATOM 586 N N . SER A 1 76 ? 5.025 5.861 -1.613 1.00 97.25 76 SER A N 1
ATOM 587 C CA . SER A 1 76 ? 5.415 6.910 -2.557 1.00 97.25 76 SER A CA 1
ATOM 588 C C . SER A 1 76 ? 6.916 6.898 -2.840 1.00 97.25 76 SER A C 1
ATOM 590 O O . SER A 1 76 ? 7.733 6.504 -2.010 1.00 97.25 76 SER A O 1
ATOM 592 N N . VAL A 1 77 ? 7.278 7.367 -4.034 1.00 96.69 77 VAL A N 1
ATOM 593 C CA . VAL A 1 77 ? 8.672 7.609 -4.419 1.00 96.69 77 VAL A CA 1
ATOM 594 C C . VAL A 1 77 ? 9.021 9.054 -4.049 1.00 96.69 77 VAL A C 1
ATOM 596 O O . VAL A 1 77 ? 8.232 9.948 -4.371 1.00 96.69 77 VAL A O 1
ATOM 599 N N . PRO A 1 78 ? 10.154 9.309 -3.368 1.00 96.19 78 PRO A N 1
ATOM 600 C CA . PRO A 1 78 ? 10.598 10.666 -3.079 1.00 96.19 78 PRO A CA 1
ATOM 601 C C . PRO A 1 78 ? 10.701 11.523 -4.344 1.00 96.19 78 PRO A C 1
ATOM 603 O O . PRO A 1 78 ? 11.077 11.053 -5.417 1.00 96.19 78 PRO A O 1
ATOM 606 N N . TYR A 1 79 ? 10.357 12.800 -4.215 1.00 95.50 79 TYR A N 1
ATOM 607 C CA . TYR A 1 79 ? 10.394 13.726 -5.338 1.00 95.50 79 TYR A CA 1
ATOM 608 C C . TYR A 1 79 ? 11.834 13.977 -5.804 1.00 95.50 79 TYR A C 1
ATOM 610 O O . TYR A 1 79 ? 12.725 14.198 -4.986 1.00 95.50 79 TYR A O 1
ATOM 618 N N . GLY A 1 80 ? 12.043 13.984 -7.121 1.00 94.06 80 GLY A N 1
ATOM 619 C CA . GLY A 1 80 ? 13.328 14.340 -7.728 1.00 94.06 80 GLY A CA 1
ATOM 620 C C . GLY A 1 80 ? 14.360 13.213 -7.802 1.00 94.06 80 GLY A C 1
ATOM 621 O O . GLY A 1 80 ? 15.491 13.484 -8.193 1.00 94.06 80 GLY A O 1
ATOM 622 N N . ILE A 1 81 ? 13.994 11.969 -7.470 1.00 88.06 81 ILE A N 1
ATOM 623 C CA . ILE A 1 81 ? 14.853 10.795 -7.680 1.00 88.06 81 ILE A CA 1
ATOM 624 C C . ILE A 1 81 ? 14.201 9.810 -8.658 1.00 88.06 81 ILE A C 1
ATOM 626 O O . ILE A 1 81 ? 12.998 9.550 -8.578 1.00 88.06 81 ILE A O 1
ATOM 630 N N . THR A 1 82 ? 15.006 9.282 -9.581 1.00 62.94 82 THR A N 1
ATOM 631 C CA . THR A 1 82 ? 14.652 8.213 -10.536 1.00 62.94 82 THR A CA 1
ATOM 632 C C . THR A 1 82 ? 15.363 6.924 -10.183 1.00 62.94 82 THR A C 1
ATOM 634 O O . THR A 1 82 ? 16.580 7.001 -9.907 1.00 62.94 82 THR A O 1
#

Nearest PDB structures (foldseek):
  3hbc-assembly1_A  TM=9.847E-01  e=3.410E-08  Bacteroides thetaiotaomicron
  6uh4-assembly1_A  TM=9.797E-01  e=8.114E-08  Bacteroides thetaiotaomicron
  8esl-assembly1_B  TM=9.644E-01  e=5.467E-06  Bacteroidales
  8esl-assembly1_A  TM=9.713E-01  e=6.582E-06  Bacteroidales
  8esl-assembly1_D  TM=9.733E-01  e=6.187E-06  Bacteroidales

Sequence (82 aa):
IHHGREYQVMTNSPIFDKQLAITEYWNQIGGTVMLPGTNRAADRFVRASFYINAVPKTADPLEAVAVVLGVVRNASVPYGIT

pLDDT: mean 95.44, std 4.52, range [62.94, 98.31]

Radius of gyration: 13.28 Å; Cα contacts (8 Å, |Δi|>4): 67; chains: 1; bounding box: 30×30×28 Å

Mean predicted aligned error: 2.73 Å

Foldseek 3Di:
DDDDPLCPDDFDDDPPVVLVVLLVVVVVCPVVNDADQDLDRSSLSNQLSRQVVVDDDDPPPVVVVVSNVVSVVSNDDDPPDD